Protein AF-A0AAD6YCW2-F1 (afdb_monomer_lite)

Foldseek 3Di:
DVVVVVCVVVLQQDVPDADPPVVVVVLLVVLCVVVVPDPDDPVRSQVVCCVPVVGHHDD

Sequence (59 aa):
TTLKKLNREFNVPTVKKPPPQHIASTLVVEVMANNVSSRNGSQTVQSRISLQDGIKIPR

Structure (mmCIF, N/CA/C/O backbone):
data_AF-A0AAD6YCW2-F1
#
_entry.id   AF-A0AAD6YCW2-F1
#
loop_
_atom_site.group_PDB
_atom_site.id
_atom_site.type_symbol
_atom_site.label_atom_id
_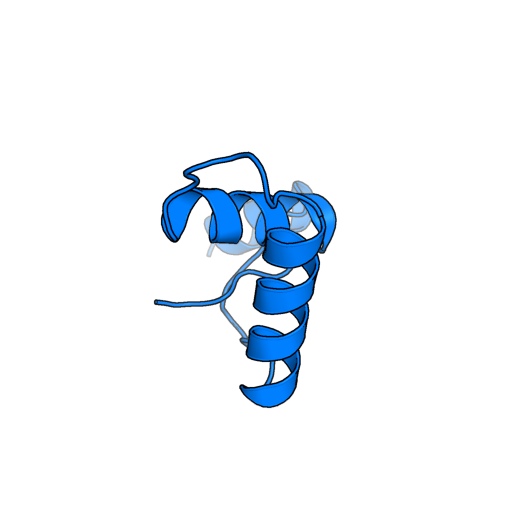atom_site.label_alt_id
_atom_site.label_comp_id
_atom_site.label_asym_id
_atom_site.label_entity_id
_atom_site.label_seq_id
_atom_site.pdbx_PDB_ins_code
_atom_site.Cartn_x
_atom_site.Cartn_y
_atom_site.Cartn_z
_atom_site.occupancy
_atom_site.B_iso_or_equiv
_atom_site.auth_seq_id
_atom_site.auth_comp_id
_atom_site.auth_asym_id
_atom_site.auth_atom_id
_atom_site.pdbx_PDB_model_num
ATOM 1 N N . THR A 1 1 ? -9.920 2.487 20.247 1.00 81.81 1 THR A N 1
ATOM 2 C CA . THR A 1 1 ? -8.803 3.290 20.781 1.00 81.81 1 THR A CA 1
ATOM 3 C C . THR A 1 1 ? -8.755 4.618 20.055 1.00 81.81 1 THR A C 1
ATOM 5 O O . THR A 1 1 ? -9.172 4.671 18.900 1.00 81.81 1 THR A O 1
ATOM 8 N N . THR A 1 2 ? -8.271 5.671 20.713 1.00 89.25 2 THR A N 1
ATOM 9 C CA . THR A 1 2 ? -8.116 7.029 20.154 1.00 89.25 2 THR A CA 1
ATOM 10 C C . THR A 1 2 ? -7.369 7.015 18.820 1.00 89.25 2 THR A C 1
ATOM 12 O O . THR A 1 2 ? -7.830 7.607 17.853 1.00 89.25 2 THR A O 1
ATOM 15 N N . LEU A 1 3 ? -6.323 6.188 18.708 1.00 86.62 3 LEU A N 1
ATOM 16 C CA . LEU A 1 3 ? -5.552 6.014 17.475 1.00 86.62 3 LEU A CA 1
ATOM 17 C C . LEU A 1 3 ? -6.389 5.525 16.276 1.00 86.62 3 LEU A C 1
ATOM 19 O O . LEU A 1 3 ? -6.204 5.999 15.166 1.00 86.62 3 LEU A O 1
ATOM 23 N N . LYS A 1 4 ? -7.352 4.611 16.477 1.00 84.25 4 LYS A N 1
ATOM 24 C CA . LYS A 1 4 ? -8.234 4.155 15.383 1.00 84.25 4 LYS A CA 1
ATOM 25 C C . LYS A 1 4 ? -9.194 5.251 14.913 1.00 84.25 4 LYS A C 1
ATOM 27 O O . LYS A 1 4 ? -9.574 5.241 13.749 1.00 84.25 4 LYS A O 1
ATOM 32 N N . LYS A 1 5 ? -9.606 6.151 15.814 1.00 87.94 5 LYS A N 1
ATOM 33 C CA . LYS A 1 5 ? -10.467 7.293 15.474 1.00 87.94 5 LYS A CA 1
ATOM 34 C C . LYS A 1 5 ? -9.683 8.317 14.654 1.00 87.94 5 LYS A C 1
ATOM 36 O O . LYS A 1 5 ? -10.129 8.647 13.567 1.00 87.94 5 LYS A O 1
ATOM 41 N N . LEU A 1 6 ? -8.482 8.675 15.110 1.00 90.06 6 LEU A N 1
ATOM 42 C CA . LEU A 1 6 ? -7.567 9.556 14.379 1.00 90.06 6 LEU A CA 1
ATOM 43 C C . LEU A 1 6 ? -7.204 8.984 13.003 1.00 90.06 6 LEU A C 1
ATOM 45 O O . LEU A 1 6 ? -7.327 9.668 11.998 1.00 90.06 6 LEU A O 1
ATOM 49 N N . ASN A 1 7 ? -6.853 7.698 12.919 1.00 87.62 7 ASN A N 1
ATOM 50 C CA . ASN A 1 7 ? -6.551 7.078 11.627 1.00 87.62 7 ASN A CA 1
ATOM 51 C C . ASN A 1 7 ? -7.748 7.106 10.667 1.00 87.62 7 ASN A C 1
ATOM 53 O O . ASN A 1 7 ? -7.553 7.217 9.465 1.00 87.62 7 ASN A O 1
ATOM 57 N N . ARG A 1 8 ? -8.982 7.007 11.179 1.00 84.69 8 ARG A N 1
ATOM 58 C CA . ARG A 1 8 ? -10.191 7.132 10.355 1.00 84.69 8 ARG A CA 1
ATOM 59 C C . ARG A 1 8 ? -10.426 8.576 9.910 1.00 84.69 8 ARG A C 1
ATOM 61 O O . ARG A 1 8 ? -10.832 8.783 8.779 1.00 84.69 8 ARG A O 1
ATOM 68 N N . GLU A 1 9 ? -10.187 9.543 10.788 1.00 91.69 9 GLU A N 1
ATOM 69 C CA . GLU A 1 9 ? -10.339 10.975 10.506 1.00 91.69 9 GLU A CA 1
ATOM 70 C C . GLU A 1 9 ? -9.343 11.459 9.447 1.00 91.69 9 GLU A C 1
ATOM 72 O O . GLU A 1 9 ? -9.720 12.154 8.510 1.00 91.69 9 GLU A O 1
ATOM 77 N N . PHE A 1 10 ? -8.094 11.004 9.536 1.00 88.88 10 PHE A N 1
ATOM 78 C CA . PHE A 1 10 ? -7.022 11.369 8.609 1.00 88.88 10 PHE A CA 1
ATOM 79 C C . PHE A 1 10 ? -6.823 10.364 7.463 1.00 88.88 10 PHE A C 1
ATOM 81 O O . PHE A 1 10 ? -5.797 10.410 6.791 1.00 88.88 10 PHE A O 1
ATOM 88 N N . ASN A 1 11 ? -7.769 9.438 7.245 1.00 81.62 11 ASN A N 1
ATOM 89 C CA . ASN A 1 11 ? -7.699 8.392 6.211 1.00 81.62 11 ASN A CA 1
ATOM 90 C C . ASN A 1 11 ? -6.358 7.631 6.172 1.00 81.62 11 ASN A C 1
ATOM 92 O O . ASN A 1 11 ? -5.871 7.241 5.113 1.00 81.62 11 ASN A O 1
ATOM 96 N N . VAL A 1 12 ? -5.754 7.399 7.338 1.00 84.69 12 VAL A N 1
ATOM 97 C CA . VAL A 1 12 ? -4.489 6.675 7.458 1.00 84.69 12 VAL A CA 1
ATOM 98 C C . VAL A 1 12 ? -4.743 5.182 7.209 1.00 84.69 12 VAL A C 1
ATOM 100 O O . VAL A 1 12 ? -5.504 4.560 7.961 1.00 84.69 12 VAL A O 1
ATOM 103 N N . PRO A 1 13 ? -4.072 4.568 6.218 1.00 80.75 13 PRO A N 1
ATOM 104 C CA . PRO A 1 13 ? -4.187 3.145 5.912 1.00 80.75 13 PRO A CA 1
ATOM 105 C C . PRO A 1 13 ? -3.877 2.263 7.122 1.00 80.75 13 PRO A C 1
ATOM 107 O O . PRO A 1 13 ? -2.857 2.424 7.803 1.00 80.75 13 PRO A O 1
ATOM 110 N N . THR A 1 14 ? -4.729 1.272 7.384 1.00 81.25 14 THR A N 1
ATOM 111 C CA . THR A 1 14 ? -4.540 0.334 8.501 1.00 81.25 14 THR A CA 1
ATOM 112 C C . THR A 1 14 ? -4.575 -1.118 8.036 1.00 81.25 14 THR A C 1
ATOM 114 O O . THR A 1 14 ? -5.311 -1.477 7.127 1.00 81.25 14 THR A O 1
ATOM 117 N N . VAL A 1 15 ? -3.808 -1.979 8.709 1.00 79.19 15 VAL A N 1
ATOM 118 C CA . VAL A 1 15 ? -3.602 -3.399 8.345 1.00 79.19 15 VAL A CA 1
ATOM 119 C C . VAL A 1 15 ? -4.751 -4.307 8.815 1.00 79.19 15 VAL A C 1
ATOM 121 O O . VAL A 1 15 ? -4.633 -5.524 8.808 1.00 79.19 15 VAL A O 1
ATOM 124 N N . LYS A 1 16 ? -5.877 -3.761 9.297 1.00 75.00 16 LYS A N 1
ATOM 125 C CA . LYS A 1 16 ? -6.900 -4.565 10.000 1.00 75.00 16 LYS A CA 1
ATOM 126 C C . LYS A 1 16 ? -7.461 -5.706 9.136 1.00 75.00 16 LYS A C 1
ATOM 128 O O . LYS A 1 16 ? -7.857 -6.733 9.679 1.00 75.00 16 LYS A O 1
ATOM 133 N N . LYS A 1 17 ? -7.514 -5.513 7.820 1.00 79.00 17 LYS A N 1
ATOM 134 C CA . LYS A 1 17 ? -7.835 -6.548 6.838 1.00 79.00 17 LYS A CA 1
ATOM 135 C C . LYS A 1 17 ? -6.858 -6.395 5.676 1.00 79.00 17 LYS A C 1
ATOM 137 O O . LYS A 1 17 ? -7.090 -5.526 4.837 1.00 79.00 17 LYS A O 1
ATOM 142 N N . PRO A 1 18 ? -5.744 -7.143 5.669 1.00 81.50 18 PRO A N 1
ATOM 143 C CA . PRO A 1 18 ? -4.826 -7.085 4.549 1.00 81.50 18 PRO A CA 1
ATOM 144 C C . PRO A 1 18 ? -5.518 -7.615 3.286 1.00 81.50 18 PRO A C 1
ATOM 146 O O . PRO A 1 18 ? -6.425 -8.451 3.389 1.00 81.50 18 PRO A O 1
ATOM 149 N N . PRO A 1 19 ? -5.117 -7.135 2.100 1.00 85.69 19 PRO A N 1
ATOM 150 C CA . PRO A 1 19 ? -5.600 -7.699 0.852 1.00 85.69 19 PRO A CA 1
ATOM 151 C C . PRO A 1 19 ? -5.208 -9.186 0.753 1.00 85.69 19 PRO A C 1
ATOM 153 O O . PRO A 1 19 ? -4.162 -9.583 1.277 1.00 85.69 19 PRO A O 1
ATOM 156 N N . PRO A 1 20 ? -6.014 -10.014 0.068 1.00 90.44 20 PRO A N 1
ATOM 157 C CA . PRO A 1 20 ? -5.620 -11.365 -0.307 1.00 90.44 20 PRO A CA 1
ATOM 158 C C . PRO A 1 20 ? -4.265 -11.378 -1.021 1.00 90.44 20 PRO A C 1
ATOM 160 O O . PRO A 1 20 ? -3.939 -10.445 -1.756 1.00 90.44 20 PRO A O 1
ATOM 163 N N . GLN A 1 21 ? -3.507 -12.464 -0.858 1.00 89.25 21 GLN A N 1
ATOM 164 C CA . GLN A 1 21 ? -2.138 -12.565 -1.372 1.00 89.25 21 GLN A CA 1
ATOM 165 C C . GLN A 1 21 ? -2.033 -12.273 -2.873 1.00 89.25 21 GLN A C 1
ATOM 167 O O . GLN A 1 21 ? -1.133 -11.546 -3.273 1.00 89.25 21 GLN A O 1
ATOM 172 N N . HIS A 1 22 ? -2.971 -12.777 -3.679 1.00 91.00 22 HIS A N 1
ATOM 173 C CA . HIS A 1 22 ? -2.979 -12.544 -5.124 1.00 91.00 22 HIS A CA 1
ATOM 174 C C . HIS A 1 22 ? -3.131 -11.054 -5.473 1.00 91.00 22 HIS A C 1
ATOM 176 O O . HIS A 1 22 ? -2.429 -10.556 -6.345 1.00 91.00 22 HIS A O 1
ATOM 182 N N . ILE A 1 23 ? -3.980 -10.317 -4.747 1.00 90.88 23 ILE A N 1
ATOM 183 C CA . ILE A 1 23 ? -4.154 -8.869 -4.943 1.00 90.88 23 ILE A CA 1
ATOM 184 C C . ILE A 1 23 ? -2.893 -8.127 -4.498 1.00 90.88 23 ILE A C 1
ATOM 186 O O . ILE A 1 23 ? -2.397 -7.262 -5.213 1.00 90.88 23 ILE A O 1
ATOM 190 N N . ALA A 1 24 ? -2.338 -8.495 -3.340 1.00 89.31 24 ALA A N 1
ATOM 191 C CA . ALA A 1 24 ? -1.110 -7.900 -2.825 1.00 89.31 24 ALA A CA 1
ATOM 192 C C . ALA A 1 24 ? 0.063 -8.065 -3.805 1.00 89.31 24 ALA A C 1
ATOM 194 O O . ALA A 1 24 ? 0.793 -7.107 -4.049 1.00 89.31 24 ALA A O 1
ATOM 195 N N . SER A 1 25 ? 0.230 -9.257 -4.389 1.00 90.88 25 SER A N 1
ATOM 196 C CA . SER A 1 25 ? 1.277 -9.509 -5.381 1.00 90.88 25 SER A CA 1
ATOM 197 C C . SER A 1 25 ? 1.079 -8.687 -6.647 1.00 90.88 25 SER A C 1
ATOM 199 O O . SER A 1 25 ? 2.053 -8.128 -7.143 1.00 90.88 25 SER A O 1
ATOM 201 N N . THR A 1 26 ? -0.157 -8.558 -7.137 1.00 92.25 26 THR A N 1
ATOM 202 C CA . THR A 1 26 ? -0.448 -7.746 -8.326 1.00 92.25 26 THR A CA 1
ATOM 203 C C . THR A 1 26 ? -0.091 -6.282 -8.089 1.00 92.25 26 THR A C 1
ATOM 205 O O . THR A 1 26 ? 0.664 -5.719 -8.873 1.00 92.25 26 THR A O 1
ATOM 208 N N . LEU A 1 27 ? -0.515 -5.701 -6.960 1.00 90.19 27 LEU A N 1
ATOM 209 C CA . LEU A 1 27 ? -0.200 -4.311 -6.602 1.00 90.19 27 LEU A CA 1
ATOM 210 C C . LEU A 1 27 ? 1.311 -4.061 -6.514 1.00 90.19 27 LEU A C 1
ATOM 212 O O . LEU A 1 27 ? 1.824 -3.054 -6.999 1.00 90.19 27 LEU A O 1
ATOM 216 N N . VAL A 1 28 ? 2.053 -4.995 -5.913 1.00 89.31 28 VAL A N 1
ATOM 217 C CA . VAL A 1 28 ? 3.516 -4.896 -5.829 1.00 89.31 28 VAL A CA 1
ATOM 218 C C . VAL A 1 28 ? 4.146 -4.929 -7.220 1.00 89.31 28 VAL A C 1
ATOM 220 O O . VAL A 1 28 ? 4.991 -4.084 -7.520 1.00 89.31 28 VAL A O 1
ATOM 223 N N . VAL A 1 29 ? 3.728 -5.861 -8.078 1.00 90.38 29 VAL A N 1
ATOM 224 C CA . VAL A 1 29 ? 4.254 -5.993 -9.443 1.00 90.38 29 VAL A CA 1
ATOM 225 C C . VAL A 1 29 ? 3.928 -4.761 -10.285 1.00 90.38 29 VAL A C 1
ATOM 227 O O . VAL A 1 29 ? 4.817 -4.261 -10.967 1.00 90.38 29 VAL A O 1
ATOM 230 N N . GLU A 1 30 ? 2.714 -4.221 -10.200 1.00 89.62 30 GLU A N 1
ATOM 231 C CA . GLU A 1 30 ? 2.315 -2.996 -10.906 1.00 89.62 30 GLU A CA 1
ATOM 232 C C . GLU A 1 30 ? 3.180 -1.799 -10.499 1.00 89.62 30 GLU A C 1
ATOM 234 O O . GLU A 1 30 ? 3.711 -1.079 -11.350 1.00 89.62 30 GLU A O 1
ATOM 239 N N . VAL A 1 31 ? 3.405 -1.603 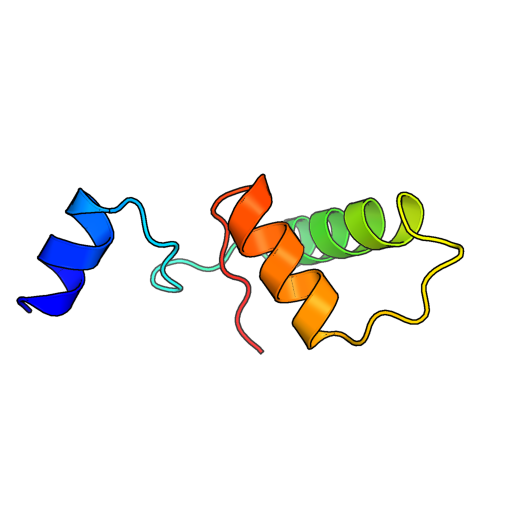-9.197 1.00 88.75 31 VAL A N 1
ATOM 240 C CA . VAL A 1 31 ? 4.248 -0.504 -8.709 1.00 88.75 31 VAL A CA 1
ATOM 241 C C . VAL A 1 31 ? 5.707 -0.669 -9.141 1.00 88.75 31 VAL A C 1
ATOM 243 O O . VAL A 1 31 ? 6.368 0.329 -9.456 1.00 88.75 31 VAL A O 1
ATOM 246 N N . MET A 1 32 ? 6.211 -1.904 -9.180 1.00 86.75 32 MET A N 1
ATOM 247 C CA . MET A 1 32 ? 7.558 -2.212 -9.664 1.00 86.75 32 MET A CA 1
ATOM 248 C C . MET A 1 32 ? 7.686 -2.008 -11.177 1.00 86.75 32 MET A C 1
ATOM 250 O O . MET A 1 32 ? 8.660 -1.401 -11.618 1.00 86.75 32 MET A O 1
ATOM 254 N N . ALA A 1 33 ? 6.695 -2.435 -11.961 1.00 87.31 33 ALA A N 1
ATOM 255 C CA . ALA A 1 33 ? 6.653 -2.243 -13.409 1.00 87.31 33 ALA A CA 1
ATOM 256 C C . ALA A 1 33 ? 6.636 -0.755 -13.789 1.00 87.31 33 ALA A C 1
ATOM 258 O O . ALA A 1 33 ? 7.297 -0.349 -14.736 1.00 87.31 33 ALA A O 1
ATOM 259 N N . ASN A 1 34 ? 5.969 0.085 -12.999 1.00 84.50 34 ASN A N 1
ATOM 260 C CA . ASN A 1 34 ? 5.971 1.536 -13.199 1.00 84.50 34 ASN A CA 1
ATOM 261 C C . ASN A 1 34 ? 7.262 2.229 -12.711 1.00 84.50 34 ASN A C 1
ATOM 263 O O . ASN A 1 34 ? 7.428 3.431 -12.906 1.00 84.50 34 ASN A O 1
ATOM 267 N N . ASN A 1 35 ? 8.182 1.509 -12.056 1.00 78.44 35 ASN A N 1
ATOM 268 C CA . ASN A 1 35 ? 9.426 2.046 -11.487 1.00 78.44 35 ASN A CA 1
ATOM 269 C C . ASN A 1 35 ? 10.663 1.206 -11.854 1.00 78.44 35 ASN A C 1
ATOM 271 O O . ASN A 1 35 ? 11.550 1.015 -11.020 1.00 78.44 35 ASN A O 1
ATOM 275 N N . VAL A 1 36 ? 10.753 0.736 -13.104 1.00 70.88 36 VAL A N 1
ATOM 276 C CA . VAL A 1 36 ? 11.832 -0.161 -13.577 1.00 70.88 36 VAL A CA 1
ATOM 277 C C . VAL A 1 36 ? 13.240 0.399 -13.344 1.00 70.88 36 VAL A C 1
ATOM 279 O O . VAL A 1 36 ? 14.167 -0.344 -13.036 1.00 70.88 36 VAL A O 1
ATOM 282 N N . SER A 1 37 ? 13.418 1.716 -13.458 1.00 73.44 37 SER A N 1
ATOM 283 C CA . SER A 1 37 ? 14.722 2.380 -13.323 1.00 73.44 37 SER A CA 1
ATOM 284 C C . SER A 1 37 ? 15.158 2.625 -11.875 1.00 73.44 37 SER A C 1
ATOM 286 O O . SER A 1 37 ? 16.291 3.038 -11.630 1.00 73.44 37 SER A O 1
ATOM 288 N N . SER A 1 38 ? 14.283 2.393 -10.896 1.00 70.12 38 SER A N 1
ATOM 289 C CA . SER A 1 38 ? 14.508 2.799 -9.515 1.00 70.12 38 SER A CA 1
ATOM 290 C C . SER A 1 38 ? 14.839 1.593 -8.635 1.00 70.12 38 SER A C 1
ATOM 292 O O . SER A 1 38 ? 14.038 0.669 -8.503 1.00 70.12 38 SER A O 1
ATOM 294 N N . ARG A 1 39 ? 16.006 1.606 -7.975 1.00 71.00 39 ARG A N 1
ATOM 295 C CA . ARG A 1 39 ? 16.392 0.606 -6.957 1.00 71.00 39 ARG A CA 1
ATOM 296 C C . ARG A 1 39 ? 15.651 0.851 -5.637 1.00 71.00 39 ARG A C 1
ATOM 298 O O . ARG A 1 39 ? 16.256 1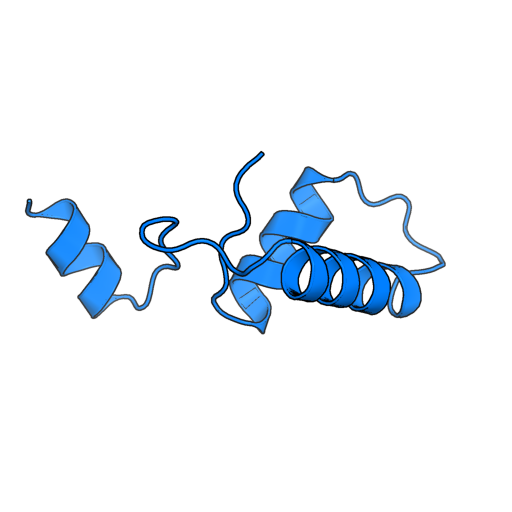.115 -4.601 1.00 71.00 39 ARG A O 1
ATOM 305 N N . ASN A 1 40 ? 14.327 0.803 -5.683 1.00 79.06 40 ASN A N 1
ATOM 306 C CA . ASN A 1 40 ? 13.487 0.968 -4.507 1.00 79.06 40 ASN A CA 1
ATOM 307 C C . ASN A 1 40 ? 13.484 -0.321 -3.685 1.00 79.06 40 ASN A C 1
ATOM 309 O O . ASN A 1 40 ? 13.156 -1.391 -4.193 1.00 79.06 40 ASN A O 1
ATOM 313 N N . GLY A 1 41 ? 13.816 -0.214 -2.399 1.00 81.50 41 GLY A N 1
ATOM 314 C CA . GLY A 1 41 ? 13.636 -1.316 -1.459 1.00 81.50 41 GLY A CA 1
ATOM 315 C C . GLY A 1 41 ? 12.155 -1.634 -1.232 1.00 81.50 41 GLY A C 1
ATOM 316 O O . GLY A 1 41 ? 11.273 -0.810 -1.495 1.00 81.50 41 GLY A O 1
ATOM 317 N N . SER A 1 42 ? 11.877 -2.811 -0.668 1.00 84.25 42 SER A N 1
ATOM 318 C CA . SER A 1 42 ? 10.513 -3.277 -0.363 1.00 84.25 42 SER A CA 1
ATOM 319 C C . SER A 1 42 ? 9.709 -2.278 0.476 1.00 84.25 42 SER A C 1
ATOM 321 O O . SER A 1 42 ? 8.515 -2.094 0.256 1.00 84.25 42 SER A O 1
ATOM 323 N N . GLN A 1 43 ? 10.368 -1.567 1.394 1.00 86.38 43 GLN A N 1
ATOM 324 C CA . GLN A 1 43 ? 9.736 -0.546 2.229 1.00 86.38 43 GLN A CA 1
ATOM 325 C C . GLN A 1 43 ? 9.245 0.663 1.424 1.00 86.38 43 GLN A C 1
ATOM 327 O O . GLN A 1 43 ? 8.169 1.184 1.702 1.00 86.38 43 GLN A O 1
ATOM 332 N N . THR A 1 44 ? 9.993 1.085 0.406 1.00 87.44 44 THR A N 1
ATOM 333 C CA . THR A 1 44 ? 9.596 2.195 -0.467 1.00 87.44 44 THR A CA 1
ATOM 334 C C . THR A 1 44 ? 8.397 1.808 -1.328 1.00 87.44 44 THR A C 1
ATOM 336 O O . THR A 1 44 ? 7.463 2.595 -1.468 1.00 87.44 44 THR A O 1
ATOM 339 N N . VAL A 1 45 ? 8.386 0.578 -1.852 1.00 87.38 45 VAL A N 1
ATOM 340 C CA . VAL A 1 45 ? 7.253 0.033 -2.615 1.00 87.38 45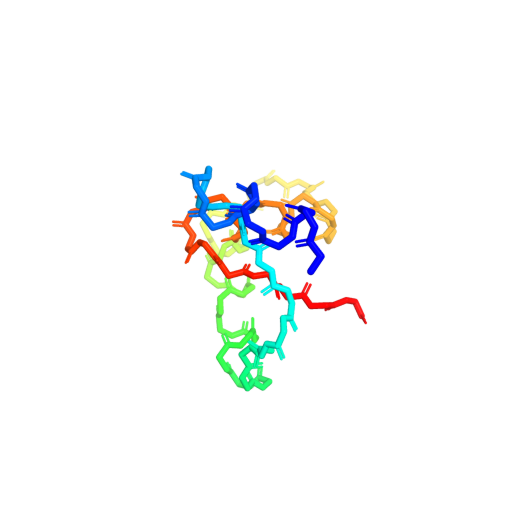 VAL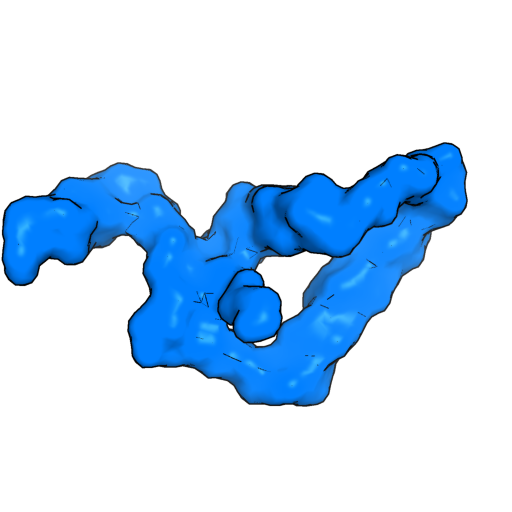 A CA 1
ATOM 341 C C . VAL A 1 45 ? 6.000 -0.043 -1.737 1.00 87.38 45 VAL A C 1
ATOM 343 O O . VAL A 1 45 ? 4.949 0.449 -2.133 1.00 87.38 45 VAL A O 1
ATOM 346 N N . GLN A 1 46 ? 6.120 -0.552 -0.507 1.00 87.75 46 GLN A N 1
ATOM 347 C CA . GLN A 1 46 ? 5.012 -0.600 0.455 1.00 87.75 46 GLN A CA 1
ATOM 348 C C . GLN A 1 46 ? 4.466 0.788 0.806 1.00 87.75 46 GLN A C 1
ATOM 350 O O . GLN A 1 46 ? 3.251 0.977 0.828 1.00 87.75 46 GLN A O 1
ATOM 355 N N . SER A 1 47 ? 5.338 1.767 1.066 1.00 86.88 47 SER A N 1
ATOM 356 C CA . SER A 1 47 ? 4.912 3.145 1.338 1.00 86.88 47 SER A CA 1
ATOM 357 C C . SER A 1 47 ? 4.175 3.749 0.148 1.00 86.88 47 SER A C 1
ATOM 359 O O . SER A 1 47 ? 3.169 4.426 0.337 1.00 86.88 47 SER A O 1
ATOM 361 N N . ARG A 1 48 ? 4.636 3.478 -1.077 1.00 87.31 48 ARG A N 1
ATOM 362 C CA . ARG A 1 48 ? 3.990 3.968 -2.294 1.00 87.31 48 ARG A CA 1
ATOM 363 C C . ARG A 1 48 ? 2.599 3.360 -2.483 1.00 87.31 48 ARG A C 1
ATOM 365 O O . ARG A 1 48 ? 1.660 4.127 -2.648 1.00 87.31 48 ARG A O 1
ATOM 372 N N . ILE A 1 49 ? 2.452 2.040 -2.348 1.00 87.44 49 ILE A N 1
ATOM 373 C CA . ILE A 1 49 ? 1.142 1.356 -2.386 1.00 87.44 49 ILE A CA 1
ATOM 374 C C . ILE A 1 49 ? 0.215 1.916 -1.299 1.00 87.44 49 ILE A C 1
ATOM 376 O O . ILE A 1 49 ? -0.951 2.212 -1.540 1.00 87.44 49 ILE A O 1
ATOM 380 N N . SER A 1 50 ? 0.745 2.140 -0.095 1.00 87.38 50 SER A N 1
ATOM 381 C CA . SER A 1 50 ? -0.040 2.692 1.007 1.00 87.38 50 SER A CA 1
ATOM 382 C C . SER A 1 50 ? -0.524 4.117 0.740 1.00 87.38 50 SER A C 1
ATOM 384 O O . SER A 1 50 ? -1.614 4.457 1.186 1.00 87.38 50 SER A O 1
ATOM 386 N N . LEU A 1 51 ? 0.268 4.954 0.071 1.00 83.94 51 LEU A N 1
ATOM 387 C CA . LEU A 1 51 ? -0.098 6.338 -0.242 1.00 83.94 51 LEU A CA 1
ATOM 388 C C . LEU A 1 51 ? -1.003 6.445 -1.476 1.00 83.94 51 LEU A C 1
ATOM 390 O O . LEU A 1 51 ? -1.879 7.301 -1.495 1.00 83.94 51 LEU A O 1
ATOM 394 N N . GLN A 1 52 ? -0.783 5.606 -2.490 1.00 84.50 52 GLN A N 1
ATOM 395 C CA . GLN A 1 52 ? -1.534 5.635 -3.749 1.00 84.50 52 GLN A CA 1
ATOM 396 C C . GLN A 1 52 ? -2.883 4.929 -3.622 1.00 84.50 52 GLN A C 1
ATOM 398 O O . GLN A 1 52 ? -3.910 5.513 -3.952 1.00 84.50 52 GLN A O 1
ATOM 403 N N . ASP A 1 53 ? -2.883 3.713 -3.078 1.00 81.56 53 ASP A N 1
ATOM 404 C CA . ASP A 1 53 ? -4.066 2.848 -3.069 1.00 81.56 53 ASP A CA 1
ATOM 405 C C . ASP A 1 53 ? -4.772 2.840 -1.708 1.00 81.56 53 ASP A C 1
ATOM 407 O O . ASP A 1 53 ? -5.825 2.229 -1.541 1.00 81.56 53 ASP A O 1
ATOM 411 N N . GLY A 1 54 ? -4.181 3.479 -0.691 1.00 82.94 54 GLY A N 1
ATOM 412 C CA . GLY A 1 54 ? -4.693 3.441 0.680 1.00 82.94 54 GLY A CA 1
ATOM 413 C C . GLY A 1 54 ? -4.612 2.047 1.319 1.00 82.94 54 GLY A C 1
ATOM 414 O O . GLY A 1 54 ? -5.212 1.801 2.370 1.00 82.94 54 GLY A O 1
ATOM 415 N N . ILE A 1 55 ? -3.878 1.119 0.697 1.00 84.75 55 ILE A N 1
ATOM 416 C CA . ILE A 1 55 ? -3.781 -0.282 1.105 1.00 84.75 55 ILE A CA 1
ATOM 417 C C . ILE A 1 55 ? -2.462 -0.505 1.834 1.00 84.75 55 ILE A C 1
ATOM 419 O O . ILE A 1 55 ? -1.376 -0.307 1.294 1.00 84.75 55 ILE A O 1
ATOM 423 N N . LYS A 1 56 ? -2.550 -0.990 3.074 1.00 85.06 56 LYS A N 1
ATOM 424 C CA . LYS A 1 56 ? -1.368 -1.337 3.862 1.00 85.06 56 LYS A CA 1
ATOM 425 C C . LYS A 1 56 ? -1.122 -2.842 3.832 1.00 85.06 56 LYS A C 1
ATOM 427 O O . LYS A 1 56 ? -1.833 -3.601 4.491 1.00 85.06 56 LYS A O 1
ATOM 432 N N . ILE A 1 57 ? -0.098 -3.252 3.087 1.00 85.38 57 ILE A N 1
ATOM 433 C CA . ILE A 1 57 ? 0.351 -4.646 3.006 1.00 85.38 57 ILE A CA 1
ATOM 434 C C . ILE A 1 57 ? 1.291 -4.929 4.197 1.00 85.38 57 ILE A C 1
ATOM 436 O O . ILE A 1 57 ? 2.281 -4.210 4.360 1.00 85.38 57 ILE A O 1
ATOM 440 N N . PRO A 1 58 ? 0.986 -5.911 5.067 1.00 80.69 58 PRO A N 1
ATOM 441 C CA . PRO A 1 58 ? 1.887 -6.323 6.142 1.00 80.69 58 PRO A CA 1
ATOM 442 C C . PR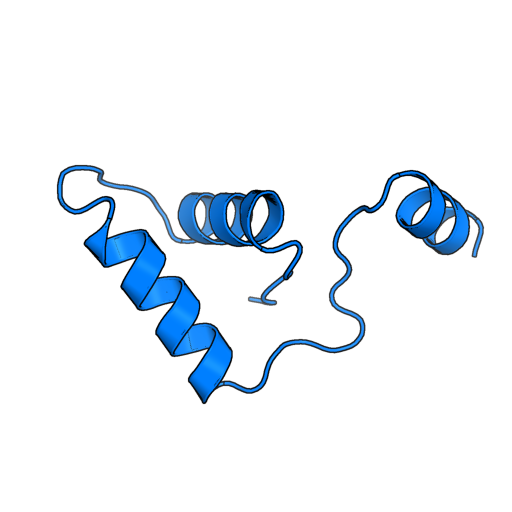O A 1 58 ? 3.179 -6.942 5.591 1.00 80.69 58 PRO A C 1
ATOM 444 O O . PRO A 1 58 ? 3.215 -7.401 4.451 1.00 80.69 58 PRO A O 1
ATOM 447 N N . ARG A 1 59 ? 4.236 -6.933 6.408 1.00 68.19 59 ARG A N 1
ATOM 448 C CA . ARG A 1 59 ? 5.454 -7.704 6.128 1.00 68.19 59 ARG A CA 1
ATOM 449 C C . ARG A 1 59 ? 5.270 -9.161 6.507 1.00 68.19 59 ARG A C 1
ATOM 451 O O . ARG A 1 59 ? 4.567 -9.392 7.516 1.00 68.19 59 ARG A O 1
#

Secondary structure (DSSP, 8-state):
-HHHHHHHHTT---TTSPPPHHHHHHHHHHHHHTTTT----HHHHHHHHHHHT------

Organism: NCBI:txid153505

Radius of gyration: 12.7 Å; chains: 1; bounding box: 27×24×34 Å

pLDDT: mean 84.51, std 5.66, range [68.19, 92.25]